Protein AF-A0A1S7U2D5-F1 (afdb_monomer)

Radius of gyration: 17.12 Å; Cα contacts (8 Å, |Δi|>4): 183; chains: 1; bounding box: 44×16×45 Å

Foldseek 3Di:
DDDLDDDPDPVPVVNVVVSVVVVCVQPPPQKDKDWDAAPDQKDKDFAQQFDQPKDKDKDWDDPQSVVFPWDFPDGHRGMTMIGTHRTTTMIMMGIHPGD

Nearest PDB structures (foldseek):
  7eea-assembly1_B  TM=7.630E-01  e=1.359E-02  unidentified
  7eea-assembly1_A  TM=7.547E-01  e=1.718E-02  unidentified
  6ct8-assembly1_A  TM=6.988E-01  e=2.540E-01  Pseudomonas aeruginosa PAO1
  6cl6-assembly1_C  TM=6.830E-01  e=2.693E-01  Pseudomonas aeruginosa PAO1

Organism: NCBI:txid1183425

Mean predicted aligned error: 6.64 Å

Sequence (99 aa):
MVSIQSITNMDDKPKVRQTLNLTIRQVSDITGSFNTELGTPKTTIENLKIGPSSVILLSPRNLNAVTANAFVSVIGPGYFEVSHNDAEAIFDYVIVGAV

Secondary structure (DSSP, 8-state):
--PPPP-S-TT-HHHHHHHHHHHHHHHSS-EEEEE--TT-SEEEEE-TT--TT-EEEEEE-SHHHHHS--EEEEEETTEEEEE--SS--EEEEEEES--

Structure (mmCIF, N/CA/C/O backbone):
data_AF-A0A1S7U2D5-F1
#
_entry.id   AF-A0A1S7U2D5-F1
#
loop_
_atom_site.group_PDB
_atom_site.id
_atom_site.type_symbol
_atom_site.label_atom_id
_atom_site.label_alt_id
_atom_site.label_comp_id
_atom_site.label_asym_id
_atom_site.label_entity_id
_atom_site.label_seq_id
_atom_site.pdbx_PDB_ins_code
_atom_site.Cartn_x
_atom_site.Cartn_y
_atom_site.Cartn_z
_atom_site.occupancy
_atom_site.B_iso_or_equiv
_atom_site.auth_seq_id
_atom_site.auth_comp_id
_atom_site.auth_asym_id
_atom_site.auth_atom_id
_atom_site.pdbx_PDB_model_num
ATOM 1 N N . MET A 1 1 ? -2.842 -2.329 19.836 1.00 49.03 1 MET A N 1
ATOM 2 C CA . MET A 1 1 ? -4.002 -2.659 18.985 1.00 49.03 1 MET A CA 1
ATOM 3 C C . MET A 1 1 ? -5.238 -2.063 19.640 1.00 49.03 1 MET A C 1
ATOM 5 O O . MET A 1 1 ? -5.535 -2.424 20.773 1.00 49.03 1 MET A O 1
ATOM 9 N N . VAL A 1 2 ? -5.883 -1.078 19.010 1.00 55.41 2 VAL A N 1
ATOM 10 C CA . VAL A 1 2 ? -7.109 -0.473 19.558 1.00 55.41 2 VAL A CA 1
ATOM 11 C C . VAL A 1 2 ? -8.276 -1.390 19.192 1.00 55.41 2 VAL A C 1
ATOM 13 O O . VAL A 1 2 ? -8.583 -1.562 18.019 1.00 55.41 2 VAL A O 1
ATOM 16 N N . SER A 1 3 ? -8.896 -2.030 20.185 1.00 68.88 3 SER A N 1
ATOM 17 C CA . SER A 1 3 ? -10.067 -2.888 19.968 1.00 68.88 3 SER A CA 1
ATOM 18 C C . SER A 1 3 ? -11.336 -2.043 19.983 1.00 68.88 3 SER A C 1
ATOM 20 O O . SER A 1 3 ? -11.648 -1.428 21.006 1.00 68.88 3 SER A O 1
ATOM 22 N N . ILE A 1 4 ? -12.096 -2.052 18.885 1.00 77.31 4 ILE A N 1
ATOM 23 C CA . ILE A 1 4 ? -13.429 -1.442 18.833 1.00 77.31 4 ILE A CA 1
ATO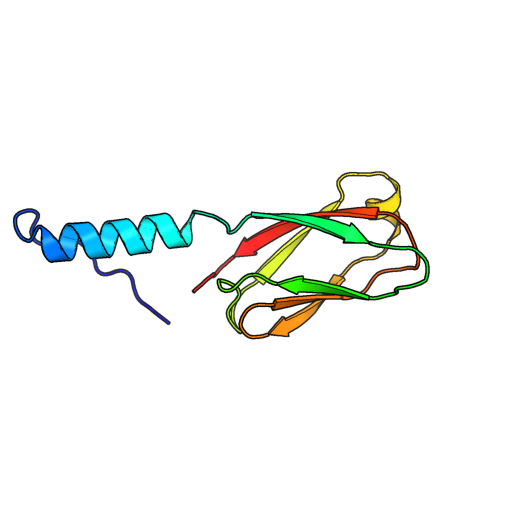M 24 C C . ILE A 1 4 ? -14.353 -2.231 19.767 1.00 77.31 4 ILE A C 1
ATOM 26 O O . ILE A 1 4 ? -14.539 -3.434 19.605 1.00 77.31 4 ILE A O 1
ATOM 30 N N . GLN A 1 5 ? -14.890 -1.560 20.786 1.00 82.38 5 GLN A N 1
ATOM 31 C CA . GLN A 1 5 ? -15.796 -2.179 21.753 1.00 82.38 5 GLN A CA 1
ATOM 32 C C . GLN A 1 5 ? -17.216 -2.235 21.185 1.00 82.38 5 GLN A C 1
ATOM 34 O O . GLN A 1 5 ? -17.688 -1.267 20.583 1.00 82.38 5 GLN A O 1
ATOM 39 N N . SER A 1 6 ? -17.909 -3.351 21.418 1.00 84.69 6 SER A N 1
ATOM 40 C CA . SER A 1 6 ? -19.325 -3.483 21.062 1.00 84.69 6 SER A CA 1
ATOM 41 C C . SER A 1 6 ? -20.175 -2.486 21.852 1.00 84.69 6 SER A C 1
ATOM 43 O O . SER A 1 6 ? -19.951 -2.269 23.044 1.00 84.69 6 SER A O 1
ATOM 45 N N . ILE A 1 7 ? -21.169 -1.885 21.196 1.00 90.00 7 ILE A N 1
ATOM 46 C CA . ILE A 1 7 ? -22.139 -1.011 21.862 1.00 90.00 7 ILE A CA 1
ATOM 47 C C . ILE A 1 7 ? -23.134 -1.903 22.607 1.00 90.00 7 ILE A C 1
ATOM 49 O O . ILE A 1 7 ? -23.927 -2.600 21.983 1.00 90.00 7 ILE A O 1
ATOM 53 N N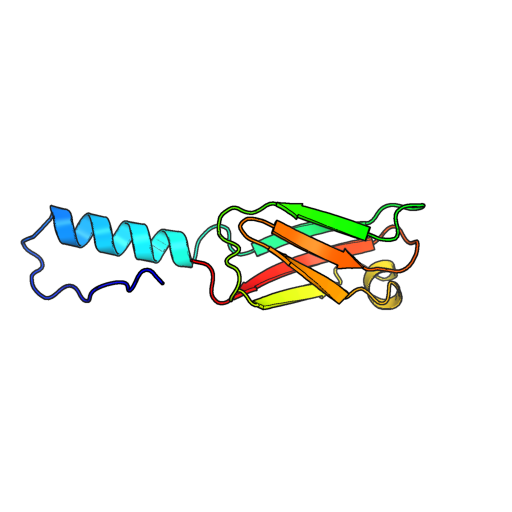 . THR A 1 8 ? -23.091 -1.883 23.939 1.00 91.19 8 THR A N 1
ATOM 54 C CA . THR A 1 8 ? -24.012 -2.650 24.800 1.00 91.19 8 THR A CA 1
ATOM 55 C C . THR A 1 8 ? -25.197 -1.826 25.302 1.00 91.19 8 THR A C 1
ATOM 57 O O . THR A 1 8 ? -26.207 -2.391 25.707 1.00 91.19 8 THR A O 1
ATOM 60 N N . ASN A 1 9 ? -25.093 -0.494 25.264 1.00 91.00 9 ASN A N 1
ATOM 61 C CA . ASN A 1 9 ? -26.152 0.441 25.630 1.00 91.00 9 ASN A CA 1
ATOM 62 C C . ASN A 1 9 ? -26.169 1.610 24.631 1.00 91.00 9 ASN A C 1
ATOM 64 O O . ASN A 1 9 ? -25.174 2.325 24.503 1.00 91.00 9 ASN A O 1
ATOM 68 N N . MET A 1 10 ? -27.292 1.805 23.935 1.00 90.00 10 MET A N 1
ATOM 69 C CA . MET A 1 10 ? -27.450 2.871 22.937 1.00 90.00 10 MET A CA 1
ATOM 70 C C . MET A 1 10 ? -27.678 4.263 23.548 1.00 90.00 10 MET A C 1
ATOM 72 O O . MET A 1 10 ? -27.471 5.261 22.857 1.00 90.00 10 MET A O 1
ATOM 76 N N . ASP A 1 11 ? -28.038 4.352 24.831 1.00 94.81 11 ASP A N 1
ATOM 77 C CA . ASP A 1 11 ? -28.257 5.630 25.521 1.00 94.81 11 ASP A CA 1
ATOM 78 C C . ASP A 1 11 ? -26.944 6.315 25.939 1.00 94.81 11 ASP A C 1
ATOM 80 O O . ASP A 1 11 ? -26.914 7.523 26.192 1.00 94.81 11 ASP A O 1
ATOM 84 N N . ASP A 1 12 ? -25.824 5.581 25.949 1.00 93.06 12 ASP A N 1
ATOM 85 C CA . ASP A 1 12 ? -24.482 6.123 26.186 1.00 93.06 12 ASP A CA 1
ATOM 86 C C . ASP A 1 12 ? -23.946 6.814 24.919 1.00 93.06 12 ASP A C 1
ATOM 88 O O . ASP A 1 12 ? -23.051 6.332 24.216 1.00 93.06 12 ASP A O 1
ATOM 92 N N . LYS A 1 13 ? -24.535 7.974 24.602 1.00 92.44 13 LYS A N 1
ATOM 93 C CA . LYS A 1 13 ? -24.209 8.777 23.411 1.00 92.44 13 LYS A CA 1
ATOM 94 C C . LYS A 1 13 ? -22.701 9.044 23.251 1.00 92.44 13 LYS A C 1
ATOM 96 O O . LYS A 1 13 ? -22.220 8.960 22.116 1.00 92.44 13 LYS A O 1
ATOM 101 N N . PRO A 1 14 ? -21.926 9.353 24.316 1.00 91.00 14 PRO A N 1
ATOM 102 C CA . PRO A 1 14 ? -20.475 9.486 24.209 1.00 91.00 14 PRO A CA 1
ATOM 103 C C . PRO A 1 14 ? -19.781 8.221 23.691 1.00 91.00 14 PRO A C 1
ATOM 105 O O . PRO A 1 14 ? -18.989 8.327 22.749 1.00 91.00 14 PRO A O 1
ATOM 108 N N . LYS A 1 15 ? -20.098 7.041 24.245 1.00 87.56 15 LYS A N 1
ATOM 109 C CA . LYS A 1 15 ? -19.504 5.772 23.794 1.00 87.56 15 LYS A CA 1
ATOM 110 C C . LYS A 1 15 ? -19.922 5.413 22.375 1.00 87.56 15 LYS A C 1
ATOM 112 O O . LYS A 1 15 ? -19.065 5.061 21.571 1.00 87.56 15 LYS A O 1
ATOM 117 N N . VAL A 1 16 ? -21.202 5.570 22.034 1.00 91.00 16 VAL A N 1
ATOM 118 C CA . VAL A 1 16 ? -21.706 5.318 20.672 1.00 91.00 16 VAL A CA 1
ATOM 119 C C . VAL A 1 16 ? -20.936 6.154 19.648 1.00 91.00 16 VAL A C 1
ATOM 121 O O . VAL A 1 16 ? -20.434 5.623 18.658 1.00 91.00 16 VAL A O 1
ATOM 124 N N . ARG A 1 17 ? -20.770 7.456 19.910 1.00 88.31 17 ARG A N 1
ATOM 125 C CA . ARG A 1 17 ? -20.020 8.360 19.028 1.00 88.31 17 ARG A CA 1
ATOM 126 C C . ARG A 1 17 ? -18.551 7.956 18.898 1.00 88.31 17 ARG A C 1
ATOM 128 O O . ARG A 1 17 ? -17.999 8.021 17.803 1.00 88.31 17 ARG A O 1
ATOM 135 N N . GLN A 1 18 ? -17.913 7.546 19.993 1.00 86.62 18 GLN A N 1
ATOM 136 C CA . GLN A 1 18 ? -16.528 7.079 19.968 1.00 86.62 18 GLN A CA 1
ATOM 137 C C . GLN A 1 18 ? -16.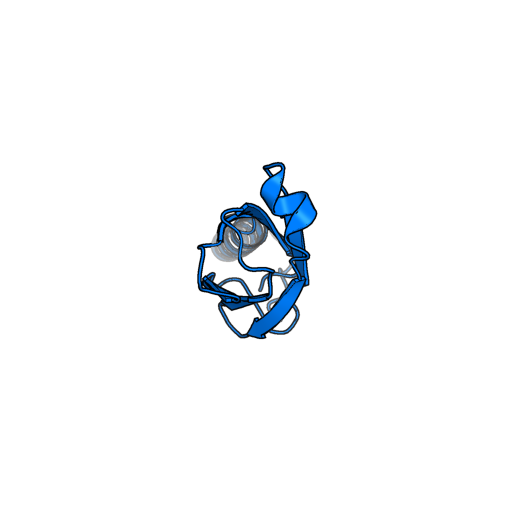379 5.812 19.116 1.00 86.62 18 GLN A C 1
ATOM 139 O O . GLN A 1 18 ? -15.535 5.782 18.223 1.00 86.62 18 GLN A O 1
ATOM 144 N N . THR A 1 19 ? -17.219 4.802 19.347 1.00 86.69 19 THR A N 1
ATOM 145 C CA . THR A 1 19 ? -17.197 3.539 18.598 1.00 86.69 19 THR A CA 1
ATOM 146 C C . THR A 1 19 ? -17.462 3.759 17.109 1.00 86.69 19 THR A C 1
ATOM 148 O O . THR A 1 19 ? -16.742 3.209 16.275 1.00 86.69 19 THR A O 1
ATOM 151 N N . LEU A 1 20 ? -18.430 4.612 16.754 1.00 87.12 20 LEU A N 1
ATOM 152 C CA . LEU A 1 20 ? -18.702 4.969 15.359 1.00 87.12 20 LEU A CA 1
ATOM 153 C C . LEU A 1 20 ? -17.506 5.663 14.703 1.00 87.12 20 LEU A C 1
ATOM 155 O O . LEU A 1 20 ? -17.098 5.263 13.619 1.00 87.12 20 LEU A O 1
ATOM 159 N N . ASN A 1 21 ? -16.892 6.643 15.369 1.00 82.25 21 ASN A N 1
ATOM 160 C CA . ASN A 1 21 ? -15.719 7.336 14.830 1.00 82.25 21 ASN A CA 1
ATOM 161 C C . ASN A 1 21 ? -14.527 6.391 14.624 1.00 82.25 21 ASN A C 1
ATOM 163 O O . ASN A 1 21 ? -13.819 6.519 13.630 1.00 82.25 21 ASN A O 1
ATOM 167 N N . LEU A 1 22 ? -14.308 5.440 15.536 1.00 79.00 22 LEU A N 1
ATOM 168 C CA . LEU A 1 22 ? -13.270 4.416 15.380 1.00 79.00 22 LEU A CA 1
ATOM 169 C C . LEU A 1 22 ? -13.576 3.474 14.208 1.00 79.00 22 LEU A C 1
ATOM 171 O O . LEU A 1 22 ? -12.684 3.173 13.422 1.00 79.00 22 LEU A O 1
ATOM 175 N N . THR A 1 23 ? -14.839 3.075 14.045 1.00 80.75 23 THR A N 1
ATOM 176 C CA . THR A 1 23 ? -15.278 2.204 12.942 1.00 80.75 23 THR A CA 1
ATOM 177 C C . THR A 1 23 ? -15.133 2.900 11.591 1.00 80.75 23 THR A C 1
ATOM 179 O O . THR A 1 23 ? -14.557 2.338 10.666 1.00 80.75 23 THR A O 1
ATOM 182 N N . ILE A 1 24 ? -15.587 4.154 11.484 1.00 80.06 24 ILE A N 1
ATOM 183 C CA . ILE A 1 24 ? -15.448 4.968 10.268 1.00 80.06 24 ILE A CA 1
ATOM 184 C C . ILE A 1 24 ? -13.969 5.134 9.915 1.00 80.06 24 ILE A C 1
ATOM 186 O O . ILE A 1 24 ? -13.593 4.961 8.762 1.00 80.06 24 ILE A O 1
ATOM 190 N N . ARG A 1 25 ? -13.112 5.405 10.907 1.00 71.50 25 ARG A N 1
ATOM 191 C CA . ARG A 1 25 ? -11.668 5.543 10.686 1.00 71.50 25 ARG A CA 1
ATOM 192 C C . ARG A 1 25 ? -11.003 4.260 10.198 1.00 71.50 25 ARG A C 1
ATOM 194 O O . ARG A 1 25 ? -10.041 4.378 9.448 1.00 71.50 25 ARG A O 1
ATOM 201 N N . GLN A 1 26 ? -11.491 3.082 10.589 1.00 69.69 26 GLN A N 1
ATOM 202 C CA . GLN A 1 26 ? -10.962 1.811 10.084 1.00 69.69 26 GLN A CA 1
ATOM 203 C C . GLN A 1 26 ? -11.263 1.574 8.603 1.00 69.69 26 GLN A C 1
ATOM 205 O O . GLN A 1 26 ? -10.499 0.880 7.942 1.00 69.69 26 GLN A O 1
ATOM 210 N N . VAL A 1 27 ? -12.364 2.123 8.086 1.00 74.44 27 VAL A N 1
ATOM 211 C CA . VAL A 1 27 ? -12.795 1.890 6.697 1.00 74.44 27 VAL A CA 1
ATOM 212 C C . VAL A 1 27 ? -12.523 3.076 5.770 1.00 74.44 27 VAL A C 1
ATOM 214 O O . VAL A 1 27 ? -12.509 2.902 4.556 1.00 74.44 27 VAL A O 1
ATOM 217 N N . SER A 1 28 ? -12.300 4.278 6.310 1.00 73.50 28 SER A N 1
ATOM 218 C CA . SER A 1 28 ? -11.916 5.453 5.522 1.00 73.50 28 SER A CA 1
ATOM 219 C C . SER A 1 28 ? -10.414 5.453 5.234 1.00 73.50 28 SER A C 1
ATOM 221 O O . SER A 1 28 ? -9.635 4.919 6.017 1.00 73.50 28 SER A O 1
ATOM 223 N N . ASP A 1 29 ? -9.975 6.086 4.147 1.00 74.31 29 ASP A N 1
ATOM 224 C CA . ASP A 1 29 ? -8.561 6.420 3.866 1.00 74.31 29 ASP A CA 1
ATOM 225 C C . ASP A 1 29 ? -7.562 5.245 3.937 1.00 74.31 29 ASP A C 1
ATOM 227 O O . ASP A 1 29 ? -6.367 5.445 4.158 1.00 74.31 29 ASP A O 1
ATOM 231 N N . ILE A 1 30 ? -8.051 4.012 3.781 1.00 87.06 30 ILE A N 1
ATOM 232 C CA . ILE A 1 30 ? -7.225 2.800 3.696 1.00 87.06 30 ILE A CA 1
ATOM 233 C C . ILE A 1 30 ? -6.813 2.486 2.259 1.00 87.06 30 ILE A C 1
ATOM 235 O O . ILE A 1 30 ? -6.029 1.575 2.041 1.00 87.06 30 ILE A O 1
ATOM 239 N N . THR A 1 31 ? -7.341 3.215 1.278 1.00 91.38 31 THR A N 1
ATOM 240 C CA . THR A 1 31 ? -6.997 3.068 -0.136 1.00 91.38 31 THR A CA 1
ATOM 241 C C . THR A 1 31 ? -6.320 4.321 -0.655 1.00 91.38 31 THR A C 1
ATOM 243 O O . THR A 1 31 ? -6.678 5.428 -0.251 1.00 91.38 31 THR A O 1
ATOM 246 N N . GLY A 1 32 ? -5.429 4.163 -1.622 1.00 92.88 32 GLY A N 1
ATOM 247 C CA . GLY A 1 32 ? -4.847 5.284 -2.344 1.00 92.88 32 GLY A CA 1
ATOM 248 C C . GLY A 1 32 ? -4.193 4.843 -3.642 1.00 92.88 32 GLY A C 1
ATOM 249 O O . GLY A 1 32 ? -4.271 3.677 -4.025 1.00 92.88 32 GLY A O 1
ATOM 250 N N . SER A 1 33 ? -3.536 5.790 -4.300 1.00 95.12 33 SER A N 1
ATOM 251 C CA . SER A 1 33 ? -2.732 5.549 -5.495 1.00 95.12 33 SER A CA 1
ATOM 252 C C . SER A 1 33 ? -1.389 6.256 -5.349 1.00 95.12 33 SER A C 1
ATOM 254 O O . SER A 1 33 ? -1.310 7.292 -4.688 1.00 95.12 33 SER A O 1
ATOM 256 N N . PHE A 1 34 ? -0.349 5.725 -5.982 1.00 94.88 34 PHE A N 1
ATOM 257 C CA . PHE A 1 34 ? 0.941 6.395 -6.124 1.00 94.88 34 PHE A CA 1
ATOM 258 C C . PHE A 1 34 ? 1.518 6.152 -7.519 1.00 94.88 34 PHE A C 1
ATOM 260 O O . PHE A 1 34 ? 1.155 5.189 -8.203 1.00 94.88 34 PHE A O 1
ATOM 267 N N . ASN A 1 35 ? 2.430 7.036 -7.910 1.00 95.31 35 ASN A N 1
ATOM 268 C CA . ASN A 1 35 ? 3.212 6.901 -9.126 1.00 95.31 35 ASN A CA 1
ATOM 269 C C . ASN A 1 35 ? 4.648 6.572 -8.744 1.00 95.31 35 ASN A C 1
ATOM 271 O O . ASN A 1 35 ? 5.167 7.099 -7.762 1.00 95.31 35 ASN A O 1
ATOM 275 N N . THR A 1 36 ? 5.272 5.717 -9.533 1.00 92.94 36 THR A N 1
ATOM 276 C CA . THR A 1 36 ? 6.715 5.525 -9.514 1.00 92.94 36 THR A CA 1
ATOM 277 C C . THR A 1 36 ? 7.353 6.460 -10.531 1.00 92.94 36 THR A C 1
ATOM 279 O O . THR A 1 36 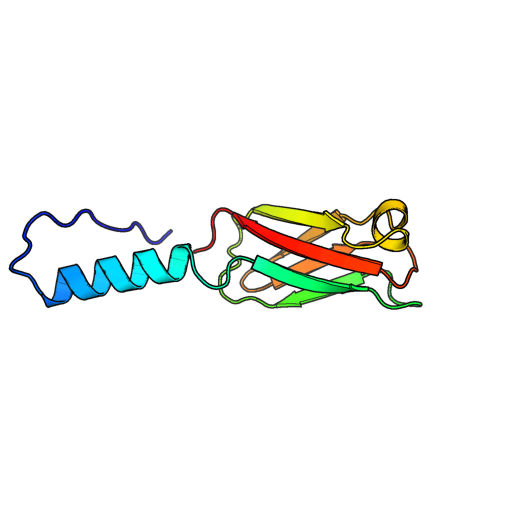? 6.731 6.806 -11.539 1.00 92.94 36 THR A O 1
ATOM 282 N N . GLU A 1 37 ? 8.591 6.865 -10.279 1.00 88.50 37 GLU A N 1
ATOM 283 C CA . GLU A 1 37 ? 9.341 7.749 -11.169 1.00 88.50 37 GLU A CA 1
ATOM 284 C C . GLU A 1 37 ? 10.536 7.007 -11.773 1.00 88.50 37 GLU A C 1
ATOM 286 O O . GLU A 1 37 ? 11.033 6.022 -11.221 1.00 88.50 37 GLU A O 1
ATOM 291 N N . LEU A 1 38 ? 10.998 7.486 -12.929 1.00 88.25 38 LEU A N 1
ATOM 292 C CA . LEU A 1 38 ? 12.256 7.022 -13.504 1.00 88.25 38 LEU A CA 1
ATOM 293 C C . LEU A 1 38 ? 13.445 7.520 -12.658 1.00 88.25 38 LEU A C 1
ATOM 295 O O . LEU A 1 38 ? 13.444 8.634 -12.140 1.00 88.25 38 LEU A O 1
ATOM 299 N N . GLY A 1 39 ? 14.487 6.707 -12.537 1.00 85.38 39 GLY A N 1
ATOM 300 C CA . GLY A 1 39 ? 15.680 6.939 -11.732 1.00 85.38 39 GLY A CA 1
ATOM 301 C C . GLY A 1 39 ? 15.514 6.664 -10.235 1.00 85.38 39 GLY A C 1
ATOM 302 O O . GLY A 1 39 ? 16.505 6.744 -9.505 1.00 85.38 39 GLY A O 1
ATOM 303 N N . THR A 1 40 ? 14.315 6.318 -9.754 1.00 89.44 40 THR A N 1
ATOM 304 C CA . THR A 1 40 ? 14.043 6.068 -8.331 1.00 89.44 40 THR A CA 1
ATOM 305 C C . THR A 1 40 ? 13.553 4.632 -8.123 1.00 89.44 40 THR A C 1
ATOM 307 O O . THR A 1 40 ? 12.377 4.344 -8.269 1.00 89.44 40 THR A O 1
ATOM 310 N N . PRO A 1 41 ? 14.408 3.668 -7.733 1.00 90.75 41 PRO A N 1
ATOM 311 C CA . PRO A 1 41 ? 13.993 2.261 -7.589 1.00 90.75 41 PRO A CA 1
ATOM 312 C C . PRO A 1 41 ? 13.108 1.998 -6.354 1.00 90.75 41 PRO A C 1
ATOM 314 O O . PRO A 1 41 ? 12.810 0.848 -6.016 1.00 90.75 41 PRO A O 1
ATOM 317 N N . LYS A 1 42 ? 12.756 3.059 -5.623 1.00 94.19 42 LYS A N 1
ATOM 318 C CA . LYS A 1 42 ? 11.970 3.027 -4.399 1.00 94.19 42 LYS A CA 1
ATOM 319 C C . LYS A 1 42 ? 11.020 4.211 -4.354 1.00 94.19 42 LYS A C 1
ATOM 321 O O . LYS A 1 42 ? 11.445 5.344 -4.563 1.00 94.19 42 LYS A O 1
ATOM 326 N N . THR A 1 43 ? 9.788 3.939 -3.949 1.00 95.69 43 THR A N 1
ATOM 327 C CA . THR A 1 43 ? 8.782 4.957 -3.645 1.00 95.69 43 THR A CA 1
ATOM 328 C C . THR A 1 43 ? 8.295 4.779 -2.209 1.00 95.69 43 THR A C 1
ATOM 330 O O . THR A 1 43 ? 7.939 3.668 -1.810 1.00 95.69 43 THR A O 1
ATOM 333 N N . THR A 1 44 ? 8.265 5.863 -1.434 1.00 96.06 44 THR A N 1
ATOM 334 C CA . THR A 1 44 ? 7.754 5.872 -0.055 1.00 96.06 44 THR A CA 1
ATOM 335 C C . THR A 1 44 ? 6.365 6.488 -0.025 1.00 96.06 44 THR A C 1
ATOM 337 O O . THR A 1 44 ? 6.143 7.564 -0.576 1.00 96.06 44 THR A O 1
ATOM 340 N N . ILE A 1 45 ? 5.425 5.800 0.619 1.00 95.69 45 ILE A N 1
ATOM 341 C CA . ILE A 1 45 ? 4.043 6.244 0.767 1.00 95.69 45 ILE A CA 1
ATOM 342 C C . ILE A 1 45 ? 3.777 6.466 2.250 1.00 95.69 45 ILE A C 1
ATOM 344 O O . ILE A 1 45 ? 3.968 5.563 3.065 1.00 95.69 45 ILE A O 1
ATOM 348 N N . GLU A 1 46 ? 3.289 7.656 2.588 1.00 94.19 46 GLU A N 1
ATOM 349 C CA . GLU A 1 46 ? 2.939 8.034 3.954 1.00 94.19 46 GLU A CA 1
ATOM 350 C C . GLU A 1 46 ? 1.426 7.952 4.172 1.00 94.19 46 GLU A C 1
ATOM 352 O O . GLU A 1 46 ? 0.628 8.536 3.438 1.00 94.19 46 GLU A O 1
ATOM 357 N N . ASN A 1 47 ? 1.023 7.227 5.211 1.00 90.00 47 ASN A N 1
ATOM 358 C CA . ASN A 1 47 ? -0.343 7.188 5.709 1.00 90.00 47 ASN A CA 1
ATOM 359 C C . ASN A 1 47 ? -0.318 6.785 7.189 1.00 90.00 47 ASN A C 1
ATOM 361 O O . ASN A 1 47 ? 0.056 5.665 7.532 1.00 90.00 47 ASN A O 1
ATOM 365 N N . LEU A 1 48 ? -0.765 7.684 8.073 1.00 86.81 48 LEU A N 1
ATOM 366 C CA . LEU A 1 48 ? -0.731 7.505 9.535 1.00 86.81 48 LEU A CA 1
ATOM 367 C C . LEU A 1 48 ? -1.461 6.249 10.042 1.00 86.81 48 LEU A C 1
ATOM 369 O O . LEU A 1 48 ? -1.239 5.842 11.179 1.00 86.81 48 LEU A O 1
ATOM 373 N N . LYS A 1 49 ? -2.327 5.643 9.222 1.00 83.12 49 LYS A N 1
ATOM 374 C CA . LYS A 1 49 ? -3.064 4.416 9.553 1.00 83.12 49 LYS A CA 1
ATOM 375 C C . LYS A 1 49 ? -2.247 3.139 9.362 1.00 83.12 49 LYS A C 1
ATOM 377 O O . LYS A 1 49 ? -2.683 2.066 9.783 1.00 83.12 49 LYS A O 1
ATOM 382 N N . ILE A 1 50 ? -1.085 3.233 8.718 1.00 89.12 50 ILE A N 1
ATOM 383 C CA . ILE A 1 50 ? -0.177 2.103 8.544 1.00 89.12 50 ILE A CA 1
ATOM 384 C C . ILE A 1 50 ? 0.457 1.796 9.898 1.00 89.12 50 ILE A C 1
ATOM 386 O O . ILE A 1 50 ? 1.240 2.574 10.444 1.00 89.12 50 ILE A O 1
ATOM 390 N N . GLY A 1 51 ? 0.098 0.647 10.452 1.00 86.62 51 GLY A N 1
ATOM 391 C CA . GLY A 1 51 ? 0.739 0.089 11.628 1.00 86.62 51 GLY A CA 1
ATOM 392 C C . GLY A 1 51 ? 1.833 -0.915 11.248 1.00 86.62 51 GLY A C 1
ATOM 393 O O . GLY A 1 51 ? 1.843 -1.433 10.133 1.00 86.62 51 GLY A O 1
ATOM 394 N N . PRO A 1 52 ? 2.698 -1.301 12.201 1.00 82.06 52 PRO A N 1
ATOM 395 C CA . PRO A 1 52 ? 3.709 -2.344 11.990 1.00 82.06 52 PRO A CA 1
ATOM 396 C C . PRO A 1 52 ? 3.136 -3.717 11.600 1.00 82.06 52 PRO A C 1
ATOM 398 O O . PRO A 1 52 ? 3.864 -4.579 11.122 1.00 82.06 52 PRO A O 1
ATOM 401 N N . SER A 1 53 ? 1.845 -3.944 11.853 1.00 85.00 53 SER A N 1
ATOM 402 C CA . SER A 1 53 ? 1.130 -5.183 11.518 1.00 85.00 53 SER A CA 1
ATOM 403 C C . SER A 1 53 ? 0.196 -5.032 10.318 1.00 85.00 53 SER A C 1
ATOM 405 O O . SER A 1 53 ? -0.581 -5.943 10.040 1.00 85.00 53 SER A O 1
ATOM 407 N N . SER A 1 54 ? 0.221 -3.885 9.638 1.00 89.81 54 SER A N 1
ATOM 408 C CA . SER A 1 54 ? -0.585 -3.689 8.442 1.00 89.81 54 SER A CA 1
ATOM 409 C C . SER A 1 54 ? -0.056 -4.540 7.291 1.00 89.81 54 SER A C 1
ATOM 411 O O . SER A 1 54 ? 1.144 -4.770 7.160 1.00 89.81 54 SER A O 1
ATOM 413 N N . VAL A 1 55 ? -0.968 -4.991 6.440 1.00 92.25 55 VAL A N 1
ATOM 414 C CA . VAL A 1 55 ? -0.670 -5.653 5.171 1.00 92.25 55 VAL A CA 1
ATOM 415 C C . VAL A 1 55 ? -1.057 -4.698 4.056 1.00 92.25 55 VAL A C 1
ATOM 417 O O . VAL A 1 55 ? -2.156 -4.150 4.059 1.00 92.25 55 VAL A O 1
ATOM 420 N N . ILE A 1 56 ? -0.153 -4.493 3.106 1.00 95.31 56 ILE A N 1
ATOM 421 C CA . ILE A 1 56 ? -0.365 -3.597 1.972 1.00 95.31 56 ILE A CA 1
ATOM 422 C C . ILE A 1 56 ? -0.555 -4.456 0.725 1.00 95.31 56 ILE A C 1
ATOM 424 O O . ILE A 1 56 ? 0.313 -5.260 0.385 1.00 95.31 56 ILE A O 1
ATOM 428 N N . LEU A 1 57 ? -1.690 -4.299 0.049 1.00 94.75 57 LEU A N 1
ATOM 429 C CA . LEU A 1 57 ? -1.947 -4.947 -1.236 1.00 94.75 57 LEU A CA 1
ATOM 430 C C . LEU A 1 57 ? -1.783 -3.914 -2.340 1.00 94.75 57 LEU A C 1
ATOM 432 O O . LEU A 1 57 ? -2.432 -2.872 -2.292 1.00 94.75 57 LEU A O 1
ATOM 436 N N . LEU A 1 58 ? -0.934 -4.215 -3.319 1.00 96.50 58 LEU A N 1
ATOM 437 C CA . LEU A 1 58 ? -0.708 -3.376 -4.491 1.00 96.50 58 LEU A CA 1
ATOM 438 C C . LEU A 1 58 ? -1.512 -3.910 -5.677 1.00 96.50 58 LEU A C 1
ATOM 440 O O . LEU A 1 58 ? -1.565 -5.119 -5.900 1.00 96.50 58 LEU 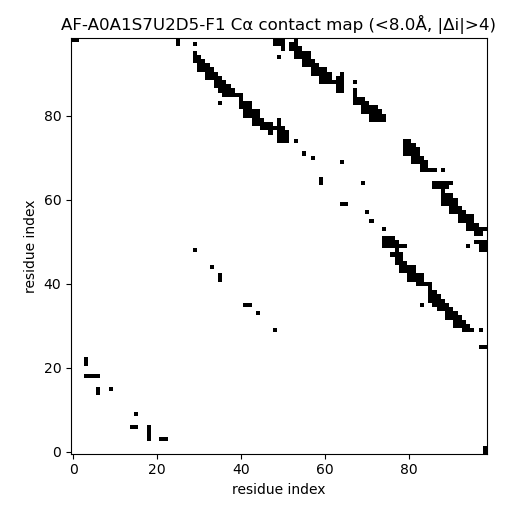A O 1
ATOM 444 N N . SER A 1 59 ? -2.094 -3.008 -6.463 1.00 96.31 59 SER A N 1
ATOM 445 C CA . SER A 1 59 ? -2.768 -3.332 -7.718 1.00 96.31 59 SER A CA 1
ATOM 446 C C . SER A 1 59 ? -2.221 -2.451 -8.843 1.00 96.31 59 SER A C 1
ATOM 448 O O . SER A 1 59 ? -2.294 -1.226 -8.738 1.00 96.31 59 SER A O 1
ATOM 450 N N . PRO A 1 60 ? -1.682 -3.025 -9.932 1.00 96.12 60 PRO A N 1
ATOM 451 C CA . PRO A 1 60 ? -1.228 -2.241 -11.076 1.00 96.12 60 PRO A CA 1
ATOM 452 C C . PRO A 1 60 ? -2.420 -1.573 -11.779 1.00 96.12 60 PRO A C 1
ATOM 454 O O . PRO A 1 60 ? -3.456 -2.206 -11.983 1.00 96.12 60 PRO A O 1
ATOM 457 N N . ARG A 1 61 ? -2.275 -0.301 -12.173 1.00 95.50 61 ARG A N 1
ATOM 458 C CA . ARG A 1 61 ? -3.319 0.467 -12.883 1.00 95.50 61 ARG A CA 1
ATOM 459 C C . ARG A 1 61 ? -2.993 0.714 -14.362 1.00 95.50 61 ARG A C 1
ATOM 461 O O . ARG A 1 61 ? -3.890 1.013 -15.145 1.00 95.50 61 ARG A O 1
ATOM 468 N N . ASN A 1 62 ? -1.731 0.575 -14.768 1.00 92.75 62 ASN A N 1
ATOM 469 C CA . ASN A 1 62 ? -1.299 0.711 -16.161 1.00 92.75 62 ASN A CA 1
ATOM 470 C C . ASN A 1 62 ? -0.345 -0.421 -16.582 1.00 92.75 62 ASN A C 1
ATOM 472 O O . ASN A 1 62 ? 0.101 -1.218 -15.759 1.00 92.75 62 ASN A O 1
ATOM 476 N N . LEU A 1 63 ? -0.035 -0.499 -17.879 1.00 92.38 63 LEU A N 1
ATOM 477 C CA . LEU A 1 63 ? 0.798 -1.574 -18.427 1.00 92.38 63 LEU A CA 1
ATOM 478 C C . LEU A 1 63 ? 2.214 -1.578 -17.831 1.00 92.38 63 LEU A C 1
ATOM 480 O O . LEU A 1 63 ? 2.729 -2.639 -17.490 1.00 92.38 63 LEU A O 1
ATOM 484 N N . ASN A 1 64 ? 2.800 -0.395 -17.631 1.00 92.00 64 ASN A N 1
ATOM 485 C CA . ASN A 1 64 ? 4.126 -0.252 -17.030 1.00 92.00 64 ASN A CA 1
ATOM 486 C C . ASN A 1 64 ? 4.171 -0.836 -15.608 1.00 92.00 64 ASN A C 1
ATOM 488 O O . ASN A 1 64 ? 5.145 -1.496 -15.251 1.00 92.00 64 ASN A O 1
ATOM 492 N N . ALA A 1 65 ? 3.099 -0.668 -14.822 1.00 93.12 65 ALA A N 1
ATOM 493 C CA . ALA A 1 65 ? 2.979 -1.221 -13.473 1.00 93.12 65 ALA A CA 1
ATOM 494 C C . ALA A 1 65 ? 2.986 -2.753 -13.446 1.00 93.12 65 ALA A C 1
ATOM 496 O O . ALA A 1 65 ? 3.548 -3.346 -12.528 1.00 93.12 65 ALA A O 1
ATOM 497 N N . VAL A 1 66 ? 2.427 -3.406 -14.468 1.00 91.81 66 VAL A N 1
ATOM 498 C CA . VAL A 1 66 ? 2.457 -4.874 -14.584 1.00 91.81 66 VAL A CA 1
ATOM 499 C C . VAL A 1 66 ? 3.893 -5.382 -14.742 1.00 91.81 66 VAL A C 1
ATOM 501 O O . VAL A 1 66 ? 4.244 -6.433 -14.213 1.00 91.81 66 VAL A O 1
ATOM 504 N N . THR A 1 67 ? 4.742 -4.624 -15.436 1.00 91.12 67 THR A N 1
ATOM 505 C CA . THR A 1 67 ? 6.140 -4.991 -15.711 1.00 91.12 67 THR A CA 1
ATOM 506 C C . THR A 1 67 ? 7.148 -4.432 -14.706 1.00 91.12 67 THR A C 1
ATOM 508 O O . THR A 1 67 ? 8.330 -4.768 -14.771 1.00 91.12 67 THR A O 1
ATOM 511 N N . ALA A 1 68 ? 6.712 -3.585 -13.770 1.00 91.12 68 ALA A N 1
ATOM 512 C CA . ALA A 1 68 ? 7.602 -2.899 -12.836 1.00 91.12 68 ALA A CA 1
ATOM 513 C C . ALA A 1 68 ? 8.124 -3.799 -11.697 1.00 91.12 68 ALA A C 1
ATOM 515 O O . ALA A 1 68 ? 8.958 -3.347 -10.920 1.00 91.12 68 ALA A O 1
ATOM 516 N N . ASN A 1 69 ? 7.668 -5.057 -11.590 1.00 90.38 69 ASN A N 1
ATOM 517 C CA . ASN A 1 69 ? 8.076 -6.015 -10.546 1.00 90.38 69 ASN A CA 1
ATOM 518 C C . ASN A 1 69 ? 8.034 -5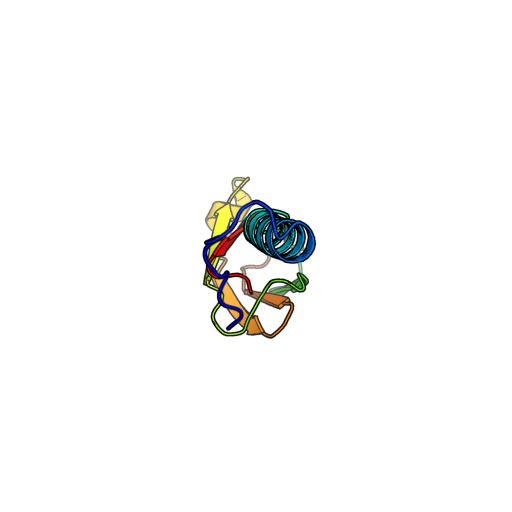.417 -9.127 1.00 90.38 69 ASN A C 1
ATOM 520 O O . ASN A 1 69 ? 8.918 -5.660 -8.306 1.00 90.38 69 ASN A O 1
ATOM 524 N N . ALA A 1 70 ? 7.018 -4.593 -8.864 1.00 94.31 70 ALA A N 1
ATOM 525 C CA . ALA A 1 70 ? 6.902 -3.844 -7.626 1.00 94.31 70 ALA A CA 1
ATOM 526 C C . ALA A 1 70 ? 6.513 -4.748 -6.446 1.00 94.31 70 ALA A C 1
ATOM 528 O O . ALA A 1 70 ? 5.612 -5.582 -6.564 1.00 94.31 70 ALA A O 1
ATOM 529 N N . PHE A 1 71 ? 7.144 -4.547 -5.290 1.00 94.94 71 PHE A N 1
ATOM 530 C CA . PHE A 1 71 ? 6.779 -5.204 -4.035 1.00 94.94 71 PHE A CA 1
ATOM 531 C C . PHE A 1 71 ? 7.006 -4.280 -2.838 1.00 94.94 71 PHE A C 1
ATOM 533 O O . PHE A 1 71 ? 7.887 -3.420 -2.844 1.00 94.94 71 PHE A O 1
ATOM 540 N N . VAL A 1 72 ? 6.209 -4.475 -1.789 1.00 96.38 72 VAL A N 1
ATOM 541 C CA . VAL A 1 72 ? 6.331 -3.720 -0.538 1.00 96.38 72 VAL A CA 1
ATOM 542 C C . VAL A 1 72 ? 7.562 -4.229 0.204 1.00 96.38 72 VAL A C 1
ATOM 544 O O . VAL A 1 72 ? 7.604 -5.386 0.619 1.00 96.38 72 VAL A O 1
ATOM 547 N N . SER A 1 73 ? 8.585 -3.388 0.318 1.00 96.12 73 SER A N 1
ATOM 548 C CA . SER A 1 73 ? 9.890 -3.766 0.866 1.00 96.12 73 SER A CA 1
ATOM 549 C C . SER A 1 73 ? 10.035 -3.429 2.346 1.00 96.12 73 SER A C 1
ATOM 551 O O . SER A 1 73 ? 10.765 -4.119 3.056 1.00 96.12 73 SER A O 1
ATOM 553 N N . VAL A 1 74 ? 9.324 -2.406 2.824 1.00 95.31 74 VAL A N 1
ATOM 554 C CA . VAL A 1 74 ? 9.312 -1.987 4.230 1.00 95.31 74 VAL A CA 1
ATOM 555 C C . VAL A 1 74 ? 7.904 -1.553 4.616 1.00 95.31 74 VAL A C 1
ATOM 557 O O . VAL A 1 74 ? 7.222 -0.886 3.841 1.00 95.31 74 VAL A O 1
ATOM 560 N N . ILE A 1 75 ? 7.482 -1.897 5.832 1.00 95.12 75 ILE A N 1
ATOM 561 C CA . ILE A 1 75 ? 6.289 -1.341 6.475 1.00 95.12 75 ILE A CA 1
ATOM 562 C C . ILE A 1 75 ? 6.730 -0.791 7.827 1.00 95.12 75 ILE A C 1
ATOM 564 O O . ILE A 1 75 ? 7.263 -1.527 8.659 1.00 95.12 75 ILE A O 1
ATOM 568 N N . GLY A 1 76 ? 6.529 0.506 8.032 1.00 92.31 76 GLY A N 1
ATOM 569 C CA . GLY A 1 76 ? 6.836 1.189 9.278 1.00 92.31 76 GLY A CA 1
ATOM 570 C C . GLY A 1 76 ? 5.631 1.960 9.816 1.00 92.31 76 GLY A C 1
ATOM 571 O O . GLY A 1 76 ? 4.593 2.053 9.161 1.00 92.31 76 GLY A O 1
ATOM 572 N N . PRO A 1 77 ? 5.727 2.510 11.036 1.00 91.06 77 PRO A N 1
ATOM 573 C CA . PRO A 1 77 ? 4.647 3.303 11.606 1.00 91.06 77 PRO A CA 1
ATOM 574 C C . PRO A 1 77 ? 4.380 4.534 10.735 1.00 91.06 77 PRO A C 1
ATOM 576 O O . PRO A 1 77 ? 5.229 5.415 10.626 1.00 91.06 77 PRO A O 1
ATOM 579 N N . GLY A 1 78 ? 3.201 4.589 10.123 1.00 91.44 78 GLY A N 1
ATOM 580 C CA . GLY A 1 78 ? 2.773 5.698 9.282 1.00 91.44 78 GLY A CA 1
ATOM 581 C C . GLY A 1 78 ? 3.281 5.668 7.838 1.00 91.44 78 GLY A C 1
ATOM 582 O O . GLY A 1 78 ? 3.014 6.626 7.116 1.00 91.44 78 GLY A O 1
ATOM 583 N N . TYR A 1 79 ? 3.995 4.624 7.397 1.00 94.38 79 TYR A N 1
ATOM 584 C CA . TYR A 1 79 ? 4.509 4.553 6.024 1.00 94.38 79 TYR A CA 1
ATOM 585 C C . TYR A 1 79 ? 4.755 3.124 5.520 1.00 94.38 79 TYR A C 1
ATOM 587 O O . TYR A 1 79 ? 4.940 2.185 6.295 1.00 94.38 79 TYR A O 1
ATOM 595 N N . PHE A 1 80 ? 4.820 2.965 4.200 1.00 96.25 80 PHE A N 1
ATOM 596 C CA . PHE A 1 80 ? 5.421 1.794 3.562 1.00 96.25 80 PHE A CA 1
ATOM 597 C C . PHE A 1 80 ? 6.327 2.216 2.403 1.00 96.25 80 PHE A C 1
ATOM 599 O O . PHE A 1 80 ? 6.131 3.269 1.798 1.00 96.25 80 PHE A O 1
ATOM 606 N N . GLU A 1 81 ? 7.320 1.387 2.094 1.00 96.56 81 GLU A N 1
ATOM 607 C CA . GLU A 1 81 ? 8.174 1.541 0.915 1.00 96.56 81 GLU A CA 1
ATOM 608 C C . GLU A 1 81 ? 7.838 0.467 -0.113 1.00 96.56 81 GLU A C 1
ATOM 610 O O . GLU A 1 81 ? 7.649 -0.704 0.225 1.00 96.56 81 GLU A O 1
ATOM 615 N N . VAL A 1 82 ? 7.813 0.859 -1.382 1.00 97.00 82 VAL A N 1
ATOM 616 C CA . VAL A 1 82 ? 7.697 -0.046 -2.522 1.00 97.00 82 VAL A CA 1
ATOM 617 C C . VAL A 1 82 ? 9.008 -0.022 -3.281 1.00 97.00 82 VAL A C 1
ATOM 619 O O . VAL A 1 82 ? 9.422 1.029 -3.761 1.00 97.00 82 VAL A O 1
ATOM 622 N N . SER A 1 83 ? 9.644 -1.183 -3.403 1.00 96.12 83 SER A N 1
ATOM 623 C CA . SER A 1 83 ? 10.754 -1.380 -4.333 1.00 96.12 83 SER A CA 1
ATOM 624 C C . SER A 1 83 ? 10.194 -1.778 -5.691 1.00 96.12 83 SER A C 1
ATOM 626 O O . SER A 1 83 ? 9.307 -2.629 -5.759 1.00 96.12 83 SER A O 1
ATOM 628 N N . HIS A 1 84 ? 10.707 -1.189 -6.765 1.00 94.88 84 HIS A N 1
ATOM 629 C CA . HIS A 1 84 ? 10.268 -1.469 -8.129 1.00 94.88 84 HIS A CA 1
ATOM 630 C C . HIS A 1 84 ? 11.406 -1.24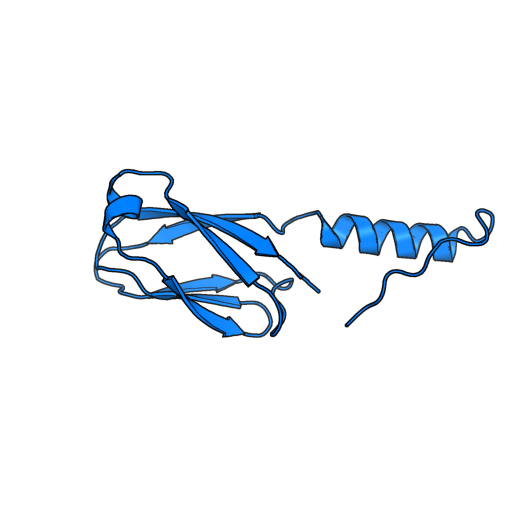1 -9.128 1.00 94.88 84 HIS A C 1
ATOM 632 O O . HIS A 1 84 ? 12.410 -0.593 -8.831 1.00 94.88 84 HIS A O 1
ATOM 638 N N . ASN A 1 85 ? 11.243 -1.791 -10.328 1.00 90.62 85 ASN A N 1
ATOM 639 C CA . ASN A 1 85 ? 12.107 -1.484 -11.455 1.00 90.62 85 ASN A CA 1
ATOM 640 C C . ASN A 1 85 ? 11.972 -0.013 -11.854 1.00 90.62 85 ASN A C 1
ATOM 642 O O . ASN A 1 85 ? 10.964 0.641 -11.577 1.00 90.62 85 ASN A O 1
ATOM 646 N N . ASP A 1 86 ? 12.995 0.472 -12.544 1.00 83.69 86 ASP A N 1
ATOM 647 C CA . ASP A 1 86 ? 13.063 1.831 -13.053 1.00 83.69 86 ASP A CA 1
ATOM 648 C C . ASP A 1 86 ? 12.026 2.058 -14.173 1.00 83.69 86 ASP A C 1
ATOM 650 O O . ASP A 1 86 ? 12.262 1.735 -15.339 1.00 83.69 86 ASP A O 1
ATOM 654 N N . ALA A 1 87 ? 10.828 2.511 -13.795 1.00 83.69 87 ALA A N 1
ATOM 655 C CA . ALA A 1 87 ? 9.693 2.693 -14.690 1.00 83.69 87 ALA A CA 1
ATOM 656 C C . ALA A 1 87 ? 8.704 3.722 -14.132 1.00 83.69 87 ALA A C 1
ATOM 658 O O . ALA A 1 87 ? 8.403 3.714 -12.940 1.00 83.69 87 ALA A O 1
ATOM 659 N N . GLU A 1 88 ? 8.112 4.532 -15.011 1.00 91.38 88 GLU A N 1
ATOM 660 C CA . GLU A 1 88 ? 6.928 5.338 -14.695 1.00 91.38 88 GLU A CA 1
ATOM 661 C C . GLU A 1 88 ? 5.673 4.458 -14.714 1.00 91.38 88 GLU A C 1
ATOM 663 O O . GLU A 1 88 ? 5.143 4.092 -15.771 1.00 91.38 88 GLU A O 1
ATOM 668 N N . ALA A 1 89 ? 5.195 4.090 -13.532 1.00 94.19 89 ALA A N 1
ATOM 669 C CA . ALA A 1 89 ? 4.079 3.184 -13.326 1.00 94.19 89 ALA A CA 1
ATOM 670 C C . ALA A 1 89 ? 3.105 3.741 -12.286 1.00 94.19 89 ALA A C 1
ATOM 672 O O . ALA A 1 89 ? 3.472 4.524 -11.416 1.00 94.19 89 ALA A O 1
ATOM 673 N N . ILE A 1 90 ? 1.841 3.330 -12.391 1.00 95.56 90 ILE A N 1
ATOM 674 C CA . ILE A 1 90 ? 0.780 3.759 -11.476 1.00 95.56 90 ILE A CA 1
ATOM 675 C C . ILE A 1 90 ? 0.244 2.535 -10.752 1.00 95.56 90 ILE A C 1
ATOM 677 O O . ILE A 1 90 ? -0.189 1.568 -11.390 1.00 95.56 90 ILE A O 1
ATOM 681 N N . PHE A 1 91 ? 0.228 2.607 -9.426 1.00 96.94 91 PHE A N 1
ATOM 682 C CA . PHE A 1 91 ? -0.303 1.567 -8.560 1.00 96.94 91 PHE A CA 1
ATOM 683 C C . PHE A 1 91 ? -1.397 2.120 -7.663 1.00 96.94 91 PHE A C 1
ATOM 685 O O . PHE A 1 91 ? -1.294 3.226 -7.134 1.00 96.94 91 PHE A O 1
ATOM 692 N N . ASP A 1 92 ? -2.416 1.301 -7.454 1.00 96.75 92 ASP A N 1
ATOM 693 C CA . ASP A 1 92 ? -3.341 1.439 -6.343 1.00 96.75 92 ASP A CA 1
ATOM 694 C C . ASP A 1 92 ? -2.872 0.602 -5.170 1.00 96.75 92 ASP A C 1
ATOM 696 O O . ASP A 1 92 ? -2.211 -0.425 -5.347 1.00 96.75 92 ASP A O 1
ATOM 700 N N . TYR A 1 93 ? -3.251 1.016 -3.970 1.00 95.12 93 TYR A N 1
ATOM 701 C CA . TYR A 1 93 ? -3.020 0.229 -2.778 1.00 95.12 93 TYR A CA 1
ATOM 702 C C . TYR A 1 93 ? -4.240 0.195 -1.871 1.00 95.12 93 TYR A C 1
ATOM 704 O O . TYR A 1 93 ? -5.058 1.118 -1.851 1.00 95.12 93 TYR A O 1
ATOM 712 N N . VAL A 1 94 ? -4.318 -0.872 -1.079 1.00 93.75 94 VAL A N 1
ATOM 713 C CA . VAL A 1 94 ? -5.189 -0.958 0.092 1.00 93.75 94 VAL A CA 1
ATOM 714 C C . VAL A 1 94 ? -4.391 -1.406 1.315 1.00 93.75 94 VAL A C 1
ATOM 716 O O . VAL A 1 94 ? -3.540 -2.293 1.233 1.00 93.75 94 VAL A O 1
ATOM 719 N N . ILE A 1 95 ? -4.673 -0.772 2.449 1.00 92.19 95 ILE A N 1
ATOM 720 C CA . ILE A 1 95 ? -4.117 -1.063 3.765 1.00 92.19 95 ILE A CA 1
ATOM 721 C C . ILE A 1 95 ? -5.100 -1.980 4.495 1.00 92.19 95 ILE A C 1
ATOM 723 O O . ILE A 1 95 ? -6.240 -1.610 4.769 1.00 92.19 95 ILE A O 1
ATOM 727 N N . VAL A 1 96 ? -4.649 -3.180 4.839 1.00 87.88 96 VAL A N 1
ATOM 728 C CA . VAL A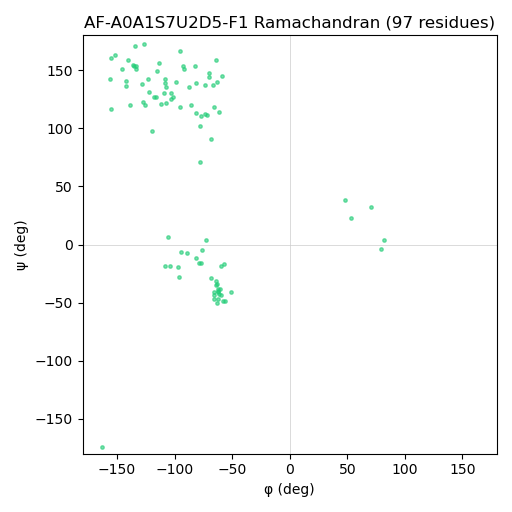 1 96 ? -5.404 -4.172 5.607 1.00 87.88 96 VAL A CA 1
ATOM 729 C C . VAL A 1 96 ? -4.814 -4.259 7.011 1.00 87.88 96 VAL A C 1
ATOM 731 O O . VAL A 1 96 ? -3.599 -4.289 7.180 1.00 87.88 96 VAL A O 1
ATOM 734 N N . GLY A 1 97 ? -5.665 -4.289 8.039 1.00 77.75 97 GLY A N 1
ATOM 735 C CA . GLY A 1 97 ? -5.194 -4.265 9.430 1.00 77.75 97 GLY A CA 1
ATOM 736 C C . GLY A 1 97 ? -4.602 -2.909 9.837 1.00 77.75 97 GLY A C 1
ATOM 737 O O . GLY A 1 97 ? -3.651 -2.857 10.616 1.00 77.75 97 GLY A O 1
ATOM 738 N N . ALA A 1 98 ? -5.135 -1.823 9.270 1.00 62.41 98 ALA A N 1
ATOM 739 C CA . ALA A 1 98 ? -4.874 -0.453 9.701 1.00 62.41 98 ALA A CA 1
ATOM 740 C C . ALA A 1 98 ? -5.275 -0.250 11.177 1.00 62.41 98 ALA A C 1
ATOM 742 O O . ALA A 1 98 ? -6.245 -0.858 11.644 1.00 62.41 98 ALA A O 1
ATOM 743 N N . VAL A 1 99 ? -4.525 0.583 11.908 1.00 58.25 99 VAL A N 1
ATOM 744 C CA . VAL A 1 99 ? -4.688 0.799 13.365 1.00 58.25 99 VAL A CA 1
ATOM 745 C C . VAL A 1 99 ? -5.272 2.171 13.669 1.00 58.25 99 VAL A C 1
ATOM 747 O O . VAL A 1 99 ? -4.814 3.160 13.058 1.00 58.25 99 VAL A O 1
#

pLDDT: mean 88.36, std 9.28, range [49.03, 97.0]

Solvent-accessible surface area (backbone atoms only — not comparable to full-atom values): 5650 Å² total; per-residue (Å²): 134,87,78,85,66,81,86,88,54,86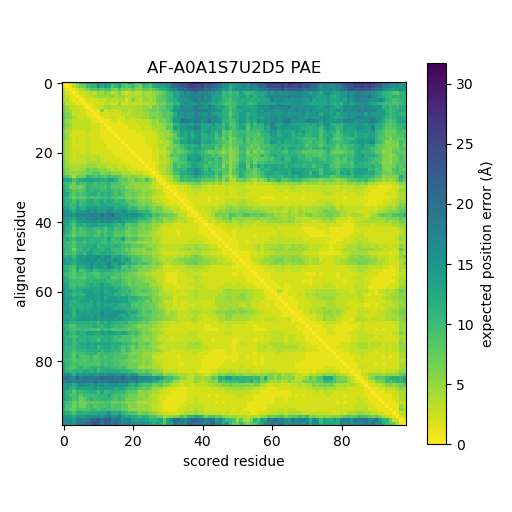,84,45,54,71,58,51,53,50,42,49,52,54,53,51,57,65,70,45,89,35,59,52,70,52,69,44,44,67,91,39,52,59,43,79,47,81,41,78,42,33,31,76,75,37,45,78,47,78,42,62,74,43,74,51,27,69,73,21,74,64,44,80,73,45,68,37,80,26,28,38,31,33,37,32,49,73,37,67,24,35,34,34,38,39,52,41,66,50,98